Protein AF-A0A960D351-F1 (afdb_monomer)

Secondary structure (DSSP, 8-state):
-B-TTHHHHTEEEEE-SSSSS-EEEEESS---STT-GGGGSTT---HHHHHHHTHHHHHHHHTSPPPGGGEEEEE--GGG-S-SS--EEEEEPPHHHHHHHHHHGGG--SS-EE-SS-BTTB--EE-----SS--S-HHHHHHHHSTTTTT-GGG--EEE-

Sequence (161 aa):
VDLDAGQDNGYVVYKDITGARQYLLMPTARITGIESPALLAPGATNYFAAAWRARSFTEARAGGVLPRDWISLAVNSAVSRSQNQLHIHIDCLRADVHEALSRYAAAVGDTWAPFPVPLAGHTYAAIAVAGEELGVNPFVLLADGMPGARADMGINTLVVV

Foldseek 3Di:
DDCVCCVVLQWDWADDPDDQLKIKIFGVDQAQFLQGCLCVDVPRRQSVLVLLVVLVSSQVSVVHDDPSLQWKWKGDFLVGDDGRTYIIMIYTDDPVQSVLCVVQVVVAEQAWDWRPDDDPNHTGTHHDDDDDRCPDRVSNCQLPRDPCCVVCVRNDMDMDD

Solvent-accessible surface area (backbone atoms only — not comparable to full-atom values): 9300 Å² total; per-residue (Å²): 120,51,51,85,67,16,75,87,71,45,29,37,44,36,76,44,94,59,63,95,38,26,31,30,35,27,54,72,59,98,42,48,35,67,54,35,68,66,61,69,38,91,87,41,77,50,60,64,30,54,39,60,65,51,42,57,59,28,20,58,61,71,74,41,90,65,65,73,72,43,38,29,38,38,35,60,15,65,88,73,55,90,68,78,50,35,50,36,40,31,30,73,46,53,68,71,48,44,51,50,49,67,74,46,47,90,76,47,43,83,51,75,39,75,46,97,59,63,51,95,85,38,84,45,69,37,58,51,75,85,70,93,69,43,85,68,45,67,66,48,52,43,33,76,64,38,92,66,28,63,84,47,35,28,78,44,64,52,76,50,100

Mean predicted aligned error: 3.62 Å

pLDDT: mean 94.16, std 8.87, range [51.38, 98.69]

Radius of gyration: 15.22 Å; Cα contacts (8 Å, |Δi|>4): 278; chains: 1; bounding box: 34×36×37 Å

Structure (mmCIF, N/CA/C/O backbone):
data_AF-A0A960D351-F1
#
_entry.id   AF-A0A960D351-F1
#
loop_
_atom_site.group_PDB
_atom_site.id
_atom_site.type_symbol
_atom_site.label_atom_id
_atom_site.label_alt_id
_atom_site.label_comp_id
_atom_site.label_asym_id
_atom_site.label_entity_id
_atom_site.label_seq_id
_atom_site.pdbx_PDB_ins_code
_atom_site.Cartn_x
_atom_site.Cartn_y
_atom_site.Cartn_z
_atom_site.occupancy
_atom_site.B_iso_or_equiv
_atom_site.auth_seq_id
_atom_site.auth_comp_id
_atom_site.auth_asym_id
_atom_site.auth_atom_id
_atom_site.pdbx_PDB_model_num
ATOM 1 N N . VAL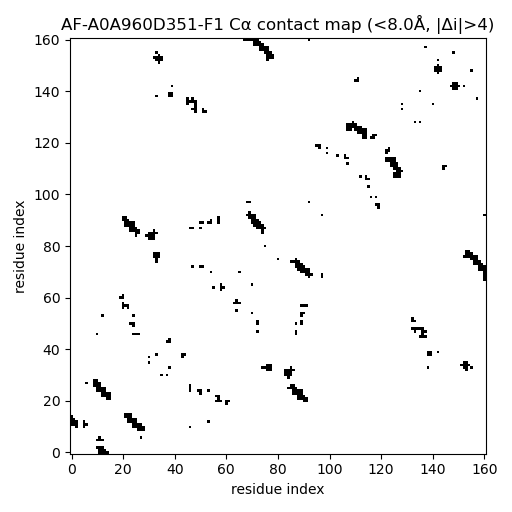 A 1 1 ? -6.228 -4.332 20.606 1.00 59.38 1 VAL A N 1
ATOM 2 C CA . VAL A 1 1 ? -5.674 -5.237 19.578 1.00 59.38 1 VAL A CA 1
ATOM 3 C C . VAL A 1 1 ? -6.805 -6.149 19.195 1.00 59.38 1 VAL A C 1
ATOM 5 O O . VAL A 1 1 ? -7.403 -6.697 20.112 1.00 59.38 1 VAL A O 1
ATOM 8 N N . ASP A 1 2 ? -7.139 -6.216 17.912 1.00 64.06 2 ASP A N 1
ATOM 9 C CA . ASP A 1 2 ? -8.127 -7.175 17.424 1.00 64.06 2 ASP A CA 1
ATOM 10 C C . ASP A 1 2 ? -7.391 -8.367 16.797 1.00 64.06 2 ASP A C 1
ATOM 12 O O . ASP A 1 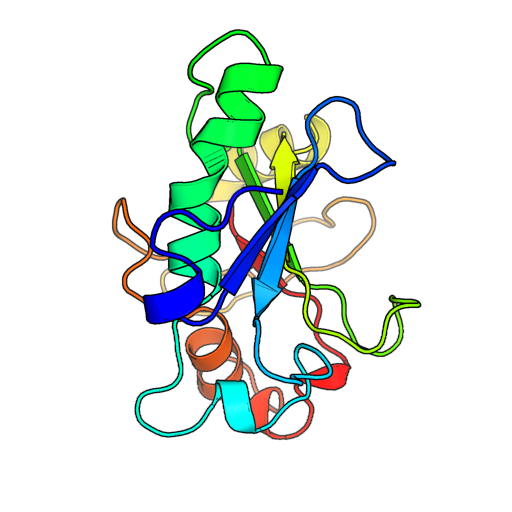2 ? -6.485 -8.183 15.974 1.00 64.06 2 ASP A O 1
ATOM 16 N N . LEU A 1 3 ? -7.734 -9.563 17.272 1.00 60.22 3 LEU A N 1
ATOM 17 C CA . LEU A 1 3 ? -7.199 -10.847 16.827 1.00 60.22 3 LEU A CA 1
ATOM 18 C C . LEU A 1 3 ? -8.296 -11.744 16.239 1.00 60.22 3 LEU A C 1
ATOM 20 O O . LEU A 1 3 ? -7.987 -12.880 15.875 1.00 60.22 3 LEU A O 1
ATOM 24 N N . ASP A 1 4 ? -9.543 -11.275 16.143 1.00 51.38 4 ASP A N 1
ATOM 25 C CA . ASP A 1 4 ? -10.657 -12.076 15.649 1.00 51.38 4 ASP A CA 1
ATOM 26 C C . ASP A 1 4 ? -10.361 -12.510 14.208 1.00 51.38 4 ASP A C 1
ATOM 28 O O . ASP A 1 4 ? -10.081 -11.705 13.317 1.00 51.38 4 ASP A O 1
ATOM 32 N N . ALA A 1 5 ? -10.303 -13.831 14.017 1.00 54.88 5 ALA A N 1
ATOM 33 C CA . ALA A 1 5 ? -9.787 -14.523 12.834 1.00 54.88 5 ALA A CA 1
ATOM 34 C C . ALA A 1 5 ? -8.304 -14.244 12.473 1.00 54.88 5 ALA A C 1
ATOM 36 O O . ALA A 1 5 ? -7.757 -14.912 11.603 1.00 54.88 5 ALA A O 1
ATOM 37 N N . GLY A 1 6 ? -7.613 -13.303 13.118 1.00 55.38 6 GLY A N 1
ATOM 38 C CA . GLY A 1 6 ? -6.226 -12.926 12.828 1.00 55.38 6 GLY A CA 1
ATOM 39 C C . GLY A 1 6 ? -5.190 -13.987 13.211 1.00 55.38 6 GLY A C 1
ATOM 40 O O . GLY A 1 6 ? -4.177 -14.140 12.527 1.00 55.38 6 GLY A O 1
ATOM 41 N N . GLN A 1 7 ? -5.455 -14.779 14.253 1.00 59.38 7 GLN A N 1
ATOM 42 C CA . GLN A 1 7 ? -4.557 -15.867 14.656 1.00 59.38 7 GLN A CA 1
ATOM 43 C C . GLN A 1 7 ? -4.556 -17.018 13.633 1.00 59.38 7 GLN A C 1
ATOM 45 O O . GLN A 1 7 ? -3.483 -17.510 13.286 1.00 59.38 7 GLN A O 1
ATOM 50 N N . ASP A 1 8 ? -5.724 -17.353 13.077 1.00 63.22 8 ASP A N 1
ATOM 51 C CA . ASP A 1 8 ? -5.874 -18.360 12.015 1.00 63.22 8 ASP A CA 1
ATOM 52 C C . ASP A 1 8 ? -5.470 -17.819 10.629 1.00 63.22 8 ASP A C 1
ATOM 54 O O . ASP A 1 8 ? -4.975 -18.568 9.789 1.00 63.22 8 ASP A O 1
ATOM 58 N N . ASN A 1 9 ? -5.621 -16.508 10.393 1.00 69.38 9 ASN A N 1
ATOM 59 C CA . ASN A 1 9 ? -5.268 -15.849 9.126 1.00 69.38 9 ASN A CA 1
ATOM 60 C C . ASN A 1 9 ? -3.849 -15.240 9.097 1.00 69.38 9 ASN A C 1
ATOM 62 O O . ASN A 1 9 ? -3.431 -14.678 8.081 1.00 69.38 9 ASN A O 1
ATOM 66 N N . GLY A 1 10 ? -3.095 -15.330 10.196 1.00 89.62 10 GLY A N 1
ATOM 67 C CA . GLY A 1 10 ? -1.688 -14.933 10.271 1.00 89.62 10 GLY A CA 1
ATOM 68 C C . GLY A 1 10 ? -1.408 -13.423 10.350 1.00 89.62 10 GLY A C 1
ATOM 69 O O . GLY A 1 10 ? -0.335 -12.995 9.912 1.00 89.62 10 GLY A O 1
ATOM 70 N N . TYR A 1 11 ? -2.329 -12.605 10.875 1.00 94.69 11 TYR A N 1
ATOM 71 C CA . TYR A 1 11 ? -2.147 -11.153 11.048 1.00 94.69 11 TYR A CA 1
ATOM 72 C C . TYR A 1 11 ? -2.881 -10.579 12.272 1.00 94.69 11 TYR A C 1
ATOM 74 O O . TYR A 1 11 ? -3.746 -11.217 12.858 1.00 94.69 11 TYR A O 1
ATOM 82 N N . VAL A 1 12 ? -2.547 -9.346 12.651 1.00 95.56 12 VAL A N 1
ATOM 83 C CA . VAL A 1 12 ? -3.207 -8.569 13.710 1.00 95.56 12 VAL A CA 1
ATOM 84 C C . VAL A 1 12 ? -3.569 -7.178 13.205 1.00 95.56 12 VAL A C 1
ATOM 86 O O . VAL A 1 12 ? -2.846 -6.619 12.374 1.00 95.56 12 VAL A O 1
ATOM 89 N N . VAL A 1 13 ? -4.650 -6.599 13.739 1.00 96.69 13 VAL A N 1
ATOM 90 C CA . VAL A 1 13 ? -4.997 -5.185 13.529 1.00 96.69 13 VAL A CA 1
ATOM 91 C C . VAL A 1 13 ? -4.751 -4.400 14.817 1.00 96.69 13 VAL A C 1
ATOM 93 O O . VAL A 1 13 ? -5.246 -4.729 15.902 1.00 96.69 13 VAL A O 1
ATOM 96 N N . TYR A 1 14 ? -3.949 -3.346 14.704 1.00 96.06 14 TYR A N 1
ATOM 97 C CA . TYR A 1 14 ? -3.443 -2.566 15.827 1.00 96.06 14 TYR A CA 1
ATOM 98 C C . TYR A 1 14 ? -3.762 -1.082 15.641 1.00 96.06 14 TYR A C 1
ATOM 100 O O . TYR A 1 14 ? -3.434 -0.506 14.610 1.00 96.06 14 TYR A O 1
ATOM 108 N N . LYS A 1 15 ? -4.390 -0.435 16.632 1.00 97.50 15 LYS A N 1
ATOM 109 C CA . LYS A 1 15 ? -4.584 1.023 16.604 1.00 97.50 15 LYS A CA 1
ATOM 110 C C . LYS A 1 15 ? -3.230 1.693 16.790 1.00 97.50 15 LYS A C 1
ATOM 112 O O . LYS A 1 15 ? -2.608 1.522 17.835 1.00 97.50 15 LYS A O 1
ATOM 117 N N . ASP A 1 16 ? -2.813 2.483 15.810 1.00 94.75 16 ASP A N 1
ATOM 118 C CA . ASP A 1 16 ? -1.563 3.228 15.904 1.00 94.75 16 ASP A CA 1
ATOM 119 C C . ASP A 1 16 ? -1.646 4.282 17.025 1.00 94.75 16 ASP A C 1
ATOM 121 O O . ASP A 1 16 ? -2.711 4.839 17.300 1.00 94.75 16 ASP A O 1
ATOM 125 N N . ILE A 1 17 ? -0.534 4.554 17.698 1.00 92.38 17 ILE A N 1
ATOM 126 C CA . ILE A 1 17 ? -0.458 5.634 18.690 1.00 92.38 17 ILE A CA 1
ATOM 127 C C . ILE A 1 17 ? -0.480 7.014 18.019 1.00 92.38 17 ILE A C 1
ATOM 129 O O . ILE A 1 17 ? -0.891 7.998 18.631 1.00 92.38 17 ILE A O 1
ATOM 133 N N . THR A 1 18 ? -0.056 7.086 16.758 1.00 90.81 18 THR A N 1
ATOM 134 C CA . THR A 1 18 ? -0.072 8.276 15.914 1.00 90.81 18 THR A CA 1
ATOM 135 C C . THR A 1 18 ? -1.283 8.240 14.981 1.00 90.81 18 THR A C 1
ATOM 137 O O . THR A 1 18 ? -1.721 7.180 14.552 1.00 90.81 18 THR A O 1
ATOM 140 N N . GLY A 1 19 ? -1.858 9.409 14.684 1.00 92.00 19 GLY A N 1
ATOM 141 C CA . GLY A 1 19 ? -3.019 9.535 13.799 1.00 92.00 19 GLY A CA 1
ATOM 142 C C . GLY A 1 19 ? -4.353 9.252 14.500 1.00 92.00 19 GLY A C 1
ATOM 143 O O . GLY A 1 19 ? -4.542 8.247 15.192 1.00 92.00 19 GLY A O 1
ATOM 144 N N . ALA A 1 20 ? -5.327 10.143 14.309 1.00 93.19 20 ALA A N 1
ATOM 145 C CA . ALA A 1 20 ? -6.636 10.034 14.960 1.00 93.19 20 ALA A CA 1
ATOM 146 C C . ALA A 1 20 ? -7.413 8.775 14.528 1.00 93.19 20 ALA A C 1
ATOM 148 O O . ALA A 1 20 ? -8.203 8.238 15.309 1.00 93.19 20 ALA A O 1
ATOM 149 N N . ARG A 1 21 ? -7.176 8.306 13.297 1.00 95.81 21 ARG A N 1
ATOM 150 C CA . ARG A 1 21 ? -7.930 7.230 12.635 1.00 95.81 21 ARG A CA 1
ATOM 151 C C . ARG A 1 21 ? -7.036 6.114 12.072 1.00 95.81 21 ARG A C 1
ATOM 153 O O . ARG A 1 21 ? -7.557 5.141 11.539 1.00 95.81 21 ARG A O 1
ATOM 160 N N . GLN A 1 22 ? -5.721 6.213 12.276 1.00 97.94 22 GLN A N 1
ATOM 161 C CA . GLN A 1 22 ? -4.741 5.265 11.754 1.00 97.94 22 GLN A CA 1
ATOM 162 C C . GLN A 1 22 ? -4.752 3.929 12.500 1.00 97.94 22 GLN A C 1
ATOM 164 O O . GLN A 1 22 ? -4.669 3.888 13.736 1.00 97.94 22 GLN A O 1
ATOM 169 N N . TYR A 1 23 ? -4.770 2.847 11.732 1.00 98.44 23 TYR A N 1
ATOM 170 C CA . TYR A 1 23 ? -4.524 1.482 12.179 1.00 98.44 23 TYR A CA 1
ATOM 171 C C . TYR A 1 23 ? -3.355 0.878 11.400 1.00 98.44 23 TYR A C 1
ATOM 173 O O . TYR A 1 23 ? -2.974 1.360 10.337 1.00 98.44 23 TYR A O 1
ATOM 181 N N . LEU A 1 24 ? -2.780 -0.183 11.948 1.00 98.25 24 LEU A N 1
ATOM 182 C CA . LEU A 1 24 ? -1.738 -0.984 11.329 1.00 98.25 24 LEU A CA 1
ATOM 183 C C . LEU A 1 24 ? -2.247 -2.412 11.175 1.00 98.25 24 LEU A C 1
ATOM 185 O O . LEU A 1 24 ? -2.766 -2.983 12.137 1.00 98.25 24 LEU A O 1
ATOM 189 N N . LEU A 1 25 ? -2.035 -3.007 10.006 1.00 97.94 25 LEU A N 1
ATOM 190 C CA . LEU A 1 25 ? -2.092 -4.454 9.845 1.00 97.94 25 LEU A CA 1
ATOM 191 C C . LEU A 1 25 ? -0.680 -5.025 9.841 1.00 97.94 25 LEU A C 1
ATOM 193 O O . LEU A 1 25 ? 0.160 -4.584 9.061 1.00 97.94 25 LEU A O 1
ATOM 197 N N . MET A 1 26 ? -0.427 -6.023 10.684 1.00 97.62 26 MET A N 1
ATOM 198 C CA . MET A 1 26 ? 0.886 -6.661 10.818 1.00 97.62 26 MET A CA 1
ATOM 199 C C . MET A 1 26 ? 0.755 -8.182 10.773 1.00 97.62 26 MET A C 1
ATOM 201 O O . MET A 1 26 ? -0.148 -8.712 11.416 1.00 97.62 26 MET A O 1
ATOM 205 N N . PRO A 1 27 ? 1.647 -8.916 10.088 1.00 96.50 27 PRO A N 1
ATOM 206 C CA . PRO A 1 27 ? 1.711 -10.367 10.212 1.00 96.50 27 PRO A CA 1
ATOM 207 C C . PRO A 1 27 ? 1.986 -10.795 11.657 1.00 96.50 27 PRO A C 1
ATOM 209 O O . PRO A 1 27 ? 2.758 -10.139 12.358 1.00 96.50 27 PRO A O 1
ATOM 212 N N . THR A 1 28 ? 1.418 -11.923 12.088 1.00 94.31 28 THR A N 1
ATOM 213 C CA . THR A 1 28 ? 1.816 -12.579 13.351 1.00 94.31 28 THR A CA 1
ATOM 214 C C . THR A 1 28 ? 3.154 -13.308 13.209 1.00 94.31 28 THR A C 1
ATOM 216 O O . THR A 1 28 ? 3.888 -13.468 14.183 1.00 94.31 28 THR A O 1
ATOM 219 N N . ALA A 1 29 ? 3.495 -13.726 11.987 1.00 93.06 29 ALA A N 1
ATOM 220 C CA . ALA A 1 29 ? 4.814 -14.236 11.646 1.00 93.06 29 ALA A CA 1
ATOM 221 C C . ALA A 1 29 ? 5.861 -13.110 11.619 1.00 93.06 29 ALA A C 1
ATOM 223 O O . ALA A 1 29 ? 5.563 -11.945 11.343 1.00 93.06 29 ALA A O 1
ATOM 224 N N . ARG A 1 30 ? 7.126 -13.471 11.844 1.00 95.31 30 ARG A N 1
ATOM 225 C CA . ARG A 1 30 ? 8.244 -12.530 11.741 1.00 95.31 30 ARG A CA 1
ATOM 226 C C . ARG A 1 30 ? 8.579 -12.266 10.273 1.00 95.31 30 ARG A C 1
ATOM 228 O O . ARG A 1 30 ? 9.349 -13.003 9.664 1.00 95.31 30 ARG A O 1
ATOM 235 N N . ILE A 1 31 ? 8.012 -11.198 9.727 1.00 97.56 31 ILE A N 1
ATOM 236 C CA . ILE A 1 31 ? 8.271 -10.696 8.375 1.00 97.56 31 ILE A CA 1
ATOM 237 C C . ILE A 1 31 ? 8.816 -9.287 8.548 1.00 97.56 31 ILE A C 1
ATOM 239 O O . ILE A 1 31 ? 8.151 -8.457 9.153 1.00 97.56 31 ILE A O 1
ATOM 243 N N . THR A 1 32 ? 10.028 -9.009 8.072 1.00 97.56 32 THR A N 1
ATOM 244 C CA . THR A 1 32 ? 10.731 -7.753 8.390 1.00 97.56 32 THR A CA 1
ATOM 245 C C . THR A 1 32 ? 10.116 -6.523 7.725 1.00 97.56 32 THR A C 1
ATOM 247 O O . THR A 1 32 ? 10.130 -5.443 8.315 1.00 97.56 32 THR A O 1
ATOM 250 N N . GLY A 1 33 ? 9.546 -6.692 6.533 1.00 98.06 33 GLY A N 1
ATOM 251 C CA . GLY A 1 33 ? 8.984 -5.620 5.722 1.00 98.06 33 GLY A CA 1
ATOM 252 C C . GLY A 1 33 ? 8.792 -6.047 4.271 1.00 98.06 33 GLY 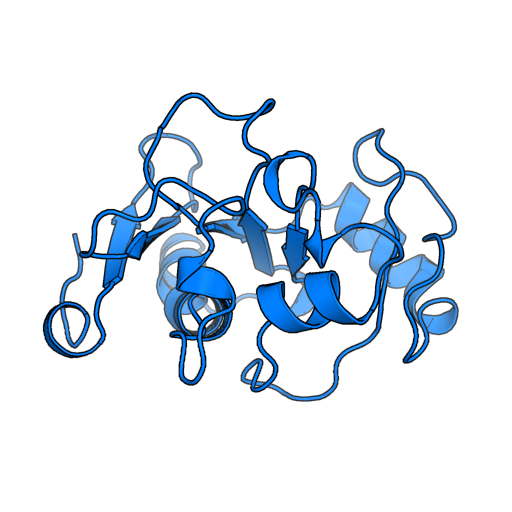A C 1
ATOM 253 O O . GLY A 1 33 ? 8.827 -7.242 3.967 1.00 98.06 33 GLY A O 1
ATOM 254 N N . ILE A 1 34 ? 8.594 -5.065 3.386 1.00 98.44 34 ILE A N 1
ATOM 255 C CA . ILE A 1 34 ? 8.373 -5.274 1.945 1.00 98.44 34 ILE A CA 1
ATOM 256 C C . ILE A 1 34 ? 9.518 -6.043 1.259 1.00 98.44 34 ILE A C 1
ATOM 258 O O . ILE A 1 34 ? 9.284 -6.764 0.297 1.00 98.44 34 ILE A O 1
ATOM 262 N N . GLU A 1 35 ? 10.741 -5.960 1.786 1.00 98.25 35 GLU A N 1
ATOM 263 C CA . GLU A 1 35 ? 11.914 -6.687 1.291 1.00 98.25 35 GLU A CA 1
ATOM 264 C C . GLU A 1 35 ? 11.885 -8.198 1.560 1.00 98.25 35 GLU A C 1
ATOM 266 O O . GLU A 1 35 ? 12.728 -8.935 1.051 1.00 98.25 35 GLU A O 1
ATOM 271 N N . SER A 1 36 ? 10.963 -8.676 2.399 1.00 98.06 36 SER A N 1
ATOM 272 C CA . SER A 1 36 ? 10.969 -10.072 2.817 1.00 98.06 36 SER A CA 1
ATOM 273 C C . SER A 1 36 ? 10.573 -11.003 1.661 1.00 98.06 36 SER A C 1
ATOM 275 O O . SER A 1 36 ? 9.468 -10.871 1.127 1.00 98.06 36 SER A O 1
ATOM 277 N N . PRO A 1 37 ? 11.390 -12.023 1.324 1.00 97.19 37 PRO A N 1
ATOM 278 C CA . PRO A 1 37 ? 11.066 -12.963 0.248 1.00 97.19 37 PRO A CA 1
ATOM 279 C C . PRO A 1 37 ? 9.797 -13.780 0.531 1.00 97.19 37 PRO A C 1
ATOM 281 O O . PRO A 1 37 ? 9.170 -14.282 -0.399 1.00 97.19 37 PRO A O 1
ATOM 284 N N . ALA A 1 38 ? 9.374 -13.872 1.799 1.00 96.81 38 ALA A N 1
ATOM 285 C CA . ALA A 1 38 ? 8.128 -14.522 2.194 1.00 96.81 38 ALA A CA 1
ATOM 286 C C . ALA A 1 38 ? 6.886 -13.890 1.537 1.00 96.81 38 ALA A C 1
ATOM 288 O O . ALA A 1 38 ? 5.897 -14.584 1.327 1.00 96.81 38 ALA A O 1
ATOM 289 N N . LEU A 1 39 ? 6.941 -12.602 1.172 1.00 97.56 39 LEU A N 1
ATOM 290 C CA . LEU A 1 39 ? 5.836 -11.897 0.511 1.00 97.56 39 LEU A CA 1
ATOM 291 C C . LEU A 1 39 ? 5.636 -12.299 -0.953 1.00 97.56 39 LEU A C 1
ATOM 293 O O . LEU A 1 39 ? 4.568 -12.053 -1.508 1.00 97.56 39 LEU A O 1
ATOM 297 N N . LEU A 1 40 ? 6.648 -12.919 -1.566 1.00 97.44 40 LEU A N 1
ATOM 298 C CA . LEU A 1 40 ? 6.633 -13.362 -2.962 1.00 97.44 40 LEU A CA 1
ATOM 299 C C . LEU A 1 40 ? 6.663 -14.892 -3.096 1.00 97.44 40 LEU A C 1
ATOM 301 O O . LEU A 1 40 ? 6.769 -15.409 -4.209 1.00 97.44 40 LEU A O 1
ATOM 305 N N . ALA A 1 41 ? 6.599 -15.621 -1.979 1.00 95.88 41 ALA A N 1
ATOM 306 C CA . ALA A 1 41 ? 6.551 -17.074 -1.991 1.00 95.88 41 ALA A CA 1
ATOM 307 C C . ALA A 1 41 ? 5.236 -17.578 -2.626 1.00 95.88 41 ALA A C 1
ATOM 309 O O . ALA A 1 41 ? 4.198 -16.917 -2.511 1.00 95.88 41 ALA A O 1
ATOM 310 N N . PRO A 1 42 ? 5.231 -18.760 -3.268 1.00 93.38 42 PRO A N 1
ATOM 311 C CA . PRO A 1 42 ? 3.994 -19.378 -3.733 1.00 93.38 42 PRO A CA 1
ATOM 312 C C . PRO A 1 42 ? 2.981 -19.515 -2.588 1.00 93.38 42 PRO A C 1
ATOM 314 O O . PRO A 1 42 ? 3.304 -20.058 -1.534 1.00 93.38 42 PRO A O 1
ATOM 317 N N . GLY A 1 43 ? 1.762 -19.008 -2.788 1.00 89.75 43 GLY A N 1
ATOM 318 C CA . GLY A 1 43 ? 0.712 -19.025 -1.763 1.00 89.75 43 GLY A CA 1
ATOM 319 C C . GLY A 1 43 ? 0.882 -17.995 -0.639 1.00 89.75 43 GLY A C 1
ATOM 320 O O . GLY A 1 43 ? 0.198 -18.111 0.375 1.00 89.75 43 GLY A O 1
ATOM 321 N N . ALA A 1 44 ? 1.764 -17.000 -0.793 1.00 92.56 44 ALA A N 1
ATOM 322 C CA . ALA A 1 44 ? 1.936 -15.933 0.190 1.00 92.56 44 ALA A CA 1
ATOM 323 C C . ALA A 1 44 ? 0.618 -15.199 0.495 1.00 92.56 44 ALA A C 1
ATOM 325 O O . ALA A 1 44 ? -0.159 -14.860 -0.404 1.00 92.56 44 ALA A O 1
ATOM 326 N N . THR A 1 45 ? 0.398 -14.907 1.778 1.00 93.88 45 THR A N 1
ATOM 327 C CA . THR A 1 45 ? -0.780 -14.181 2.258 1.00 93.88 45 THR A CA 1
ATOM 328 C C . THR A 1 45 ? -0.872 -12.793 1.627 1.00 93.88 45 THR A C 1
ATOM 330 O O . THR A 1 45 ? 0.074 -12.004 1.665 1.00 93.88 45 THR A O 1
ATOM 333 N N . ASN A 1 46 ? -2.049 -12.448 1.101 1.00 95.62 46 ASN A N 1
ATOM 334 C CA . ASN A 1 46 ? -2.337 -11.099 0.622 1.00 95.62 46 ASN A CA 1
ATOM 335 C C . ASN A 1 46 ? -2.681 -10.171 1.802 1.00 95.62 46 ASN A C 1
ATOM 337 O O . ASN A 1 46 ? -3.850 -9.927 2.115 1.00 95.62 46 ASN A O 1
ATOM 341 N N . TYR A 1 47 ? -1.646 -9.660 2.473 1.00 97.06 47 TYR A N 1
ATOM 342 C CA . TYR A 1 47 ? -1.806 -8.754 3.614 1.00 97.06 47 TYR A CA 1
ATOM 343 C C . TYR A 1 47 ? -2.500 -7.437 3.245 1.00 97.06 47 TYR A C 1
ATOM 345 O O . TYR A 1 47 ? -3.214 -6.881 4.075 1.00 97.06 47 TYR A O 1
ATOM 353 N N . PHE A 1 48 ? -2.367 -6.965 2.002 1.00 97.81 48 PHE A N 1
ATOM 354 C CA . PHE A 1 48 ? -3.098 -5.788 1.531 1.00 97.81 48 PHE A CA 1
ATOM 355 C C . PHE A 1 48 ? -4.604 -6.045 1.431 1.00 97.81 48 PHE A C 1
ATOM 357 O O . PHE A 1 48 ? -5.376 -5.187 1.841 1.00 97.81 48 PHE A O 1
ATOM 364 N N . ALA A 1 49 ? -5.048 -7.219 0.971 1.00 96.00 49 ALA A N 1
ATOM 365 C CA . ALA A 1 49 ? -6.475 -7.560 0.976 1.00 96.00 49 ALA A CA 1
ATOM 366 C C . ALA A 1 49 ? -7.039 -7.648 2.403 1.00 96.00 49 ALA A C 1
ATOM 368 O O . ALA A 1 49 ? -8.154 -7.2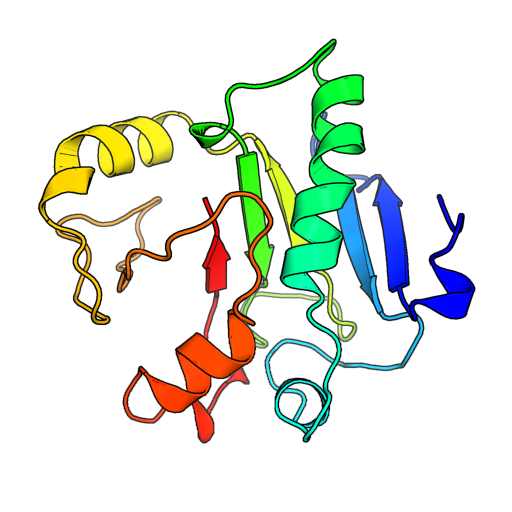03 2.673 1.00 96.00 49 ALA A O 1
ATOM 369 N N . ALA A 1 50 ? -6.260 -8.194 3.342 1.00 95.94 50 ALA A N 1
ATOM 370 C CA . ALA A 1 50 ? -6.629 -8.176 4.755 1.00 95.94 50 ALA A CA 1
ATOM 371 C C . ALA A 1 50 ? -6.716 -6.739 5.302 1.00 95.94 50 ALA A C 1
ATOM 373 O O . ALA A 1 50 ? -7.666 -6.410 6.011 1.00 95.94 50 ALA A O 1
ATOM 374 N N . ALA A 1 51 ? -5.779 -5.867 4.917 1.00 97.25 51 ALA A N 1
ATOM 375 C CA . ALA A 1 51 ? -5.745 -4.474 5.357 1.00 97.25 51 ALA A CA 1
ATOM 376 C C . ALA A 1 51 ? -6.910 -3.680 4.756 1.00 97.25 51 ALA A C 1
ATOM 378 O O . ALA A 1 51 ? -7.542 -2.881 5.441 1.00 97.25 51 ALA A O 1
ATOM 379 N N . TRP A 1 52 ? -7.265 -3.983 3.507 1.00 96.88 52 TRP A N 1
ATOM 380 C CA . TRP A 1 52 ? -8.421 -3.419 2.832 1.00 96.88 52 TRP A CA 1
ATOM 381 C C . TRP A 1 52 ? -9.713 -3.730 3.584 1.00 96.88 52 TRP A C 1
ATOM 383 O O . TRP A 1 52 ? -10.501 -2.824 3.835 1.00 96.88 52 TRP A O 1
ATOM 393 N N . ARG A 1 53 ? -9.926 -4.978 4.021 1.00 95.00 53 ARG A N 1
ATOM 394 C CA . ARG A 1 53 ? -11.087 -5.336 4.860 1.00 95.00 53 ARG A CA 1
ATOM 395 C C . ARG A 1 53 ? -11.052 -4.657 6.231 1.00 95.00 53 ARG A C 1
ATOM 397 O O . ARG A 1 53 ? -12.092 -4.244 6.733 1.00 95.00 53 ARG A O 1
ATOM 404 N N . ALA A 1 54 ? -9.863 -4.487 6.805 1.00 96.00 54 ALA A N 1
ATOM 405 C CA . ALA A 1 54 ? -9.664 -3.806 8.083 1.00 96.00 54 ALA A CA 1
ATOM 406 C C . ALA A 1 54 ? -9.862 -2.273 8.023 1.00 96.00 54 ALA A C 1
ATOM 408 O O . ALA A 1 54 ? -9.813 -1.614 9.062 1.00 96.00 54 ALA A O 1
ATOM 409 N N . ARG A 1 55 ? -10.160 -1.678 6.857 1.00 96.56 55 ARG A N 1
ATOM 410 C CA . ARG A 1 55 ? -10.526 -0.249 6.755 1.00 96.56 55 ARG A CA 1
ATOM 411 C C . ARG A 1 55 ? -11.725 0.137 7.626 1.00 96.56 55 ARG A C 1
ATOM 413 O O . ARG A 1 55 ? -11.816 1.281 8.061 1.00 96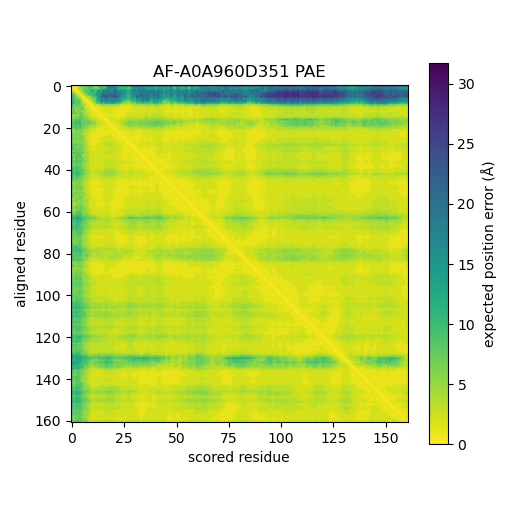.56 55 ARG A O 1
ATOM 420 N N . SER A 1 56 ? -12.597 -0.821 7.944 1.00 96.06 56 SER A N 1
ATOM 421 C CA . SER A 1 56 ? -13.754 -0.616 8.820 1.00 96.06 56 SER A CA 1
ATOM 422 C C . SER A 1 56 ? -13.376 -0.083 10.207 1.00 96.06 56 SER A C 1
ATOM 424 O O . SER A 1 56 ? -14.149 0.662 10.807 1.00 96.06 56 SER A O 1
ATOM 426 N N . PHE A 1 57 ? -12.172 -0.379 10.711 1.00 96.75 57 PHE A N 1
ATOM 427 C CA . PHE A 1 57 ? -11.674 0.201 11.962 1.00 96.75 57 PHE A CA 1
ATOM 428 C C . PHE A 1 57 ? -11.404 1.707 11.830 1.00 96.75 57 PHE A C 1
ATOM 430 O O . PHE A 1 57 ? -11.768 2.485 12.717 1.00 96.75 57 PHE A O 1
ATOM 437 N N . THR A 1 58 ? -10.805 2.130 10.714 1.00 97.50 58 THR A N 1
ATOM 438 C CA . THR A 1 58 ? -10.592 3.546 10.376 1.00 97.50 58 THR A CA 1
ATOM 439 C C . THR A 1 58 ? -11.929 4.266 10.194 1.00 97.50 58 THR A C 1
ATOM 441 O O . THR A 1 58 ? -12.122 5.334 10.775 1.00 97.50 58 THR A O 1
ATOM 444 N N . GLU A 1 59 ? -12.876 3.666 9.470 1.00 97.38 59 GLU A N 1
ATOM 445 C CA . GLU A 1 59 ? -14.239 4.181 9.262 1.00 97.38 59 GLU A CA 1
ATOM 446 C C . GLU A 1 59 ? -14.998 4.355 10.587 1.00 97.38 59 GLU A C 1
ATOM 448 O O . GLU A 1 59 ? -15.470 5.445 10.916 1.00 97.38 59 GLU A O 1
ATOM 453 N N . ALA A 1 60 ? -15.035 3.316 11.426 1.00 96.44 60 ALA A N 1
ATOM 454 C CA . ALA A 1 60 ? -15.670 3.381 12.741 1.00 96.44 60 ALA A CA 1
ATOM 455 C C . ALA A 1 60 ? -15.077 4.511 13.597 1.00 96.44 60 ALA A C 1
ATOM 457 O O . ALA A 1 60 ? -15.804 5.255 14.258 1.00 96.44 60 ALA A O 1
ATOM 458 N N . ARG A 1 61 ? -13.752 4.704 13.540 1.00 95.56 61 ARG A N 1
ATOM 459 C CA . ARG A 1 61 ? -13.071 5.793 14.250 1.00 95.56 61 ARG A CA 1
ATOM 460 C C . ARG A 1 61 ? -13.335 7.170 13.635 1.00 95.56 61 ARG A C 1
ATOM 462 O O . ARG A 1 61 ? -13.264 8.168 14.356 1.00 95.56 61 ARG A O 1
ATOM 469 N N . ALA A 1 62 ? -13.636 7.227 12.339 1.00 95.31 62 ALA A N 1
ATOM 470 C CA . ALA A 1 62 ? -14.061 8.426 11.624 1.00 95.31 62 ALA A CA 1
ATOM 471 C C . ALA A 1 62 ? -15.535 8.794 11.879 1.00 95.31 62 ALA A C 1
ATOM 473 O O . ALA A 1 62 ? -15.935 9.907 11.548 1.00 95.31 62 ALA A O 1
ATOM 474 N N . GLY A 1 63 ? -16.308 7.906 12.513 1.00 95.88 63 GLY A N 1
ATOM 475 C CA . GLY A 1 63 ? -17.716 8.120 12.846 1.00 95.88 63 GLY A CA 1
ATOM 476 C C . GLY A 1 63 ? -18.702 7.504 11.851 1.00 95.88 63 GLY A C 1
ATOM 477 O O . GLY A 1 63 ? -19.888 7.812 11.923 1.00 95.88 63 GLY A O 1
ATOM 478 N N . GLY A 1 64 ? -18.242 6.646 10.936 1.00 94.69 64 GLY A N 1
ATOM 479 C CA . GLY A 1 64 ? -19.092 5.978 9.953 1.00 94.69 64 GLY A CA 1
ATOM 480 C C . GLY A 1 64 ? -18.331 5.559 8.699 1.00 94.69 64 GLY A C 1
ATOM 481 O O . GLY A 1 64 ? -17.123 5.758 8.593 1.00 94.69 64 GLY A O 1
ATOM 482 N N . VAL A 1 65 ? -19.057 4.982 7.741 1.00 94.94 65 VAL A N 1
ATOM 483 C CA . VAL A 1 65 ? -18.498 4.555 6.449 1.00 94.94 65 VAL A CA 1
ATOM 484 C C . VAL A 1 65 ? -17.890 5.755 5.721 1.00 94.94 65 VAL A C 1
ATOM 486 O O . VAL A 1 65 ? -18.526 6.806 5.610 1.00 94.94 65 VAL A O 1
ATOM 489 N N . LEU A 1 66 ? -16.667 5.588 5.221 1.00 94.69 66 LEU A N 1
ATOM 490 C CA . LEU A 1 66 ? -15.993 6.579 4.390 1.00 94.69 66 LEU A CA 1
ATOM 491 C C . LEU A 1 66 ? -16.193 6.224 2.911 1.00 94.69 66 LEU A C 1
ATOM 493 O O . LEU A 1 66 ? -16.313 5.043 2.575 1.00 94.69 66 LEU A O 1
ATOM 497 N N . PRO A 1 67 ? -16.223 7.212 2.001 1.00 95.69 67 PRO A N 1
ATOM 498 C CA . PRO A 1 67 ? -16.133 6.910 0.582 1.00 95.69 67 PRO A CA 1
ATOM 499 C C . PRO A 1 67 ? -14.845 6.130 0.294 1.00 95.69 67 PRO A C 1
ATOM 501 O O . PRO A 1 67 ? -13.803 6.378 0.902 1.00 95.69 67 PRO A O 1
ATOM 504 N N . ARG A 1 68 ? -14.931 5.164 -0.624 1.00 92.94 68 ARG A N 1
ATOM 505 C CA . ARG A 1 68 ? -13.852 4.208 -0.909 1.00 92.94 68 ARG A CA 1
ATOM 506 C C . ARG A 1 68 ? -12.520 4.893 -1.216 1.00 92.94 68 ARG A C 1
ATOM 508 O O . ARG A 1 68 ? -11.491 4.483 -0.696 1.00 92.94 68 ARG A O 1
ATOM 515 N N . ASP A 1 69 ? -12.582 5.928 -2.040 1.00 95.12 69 ASP A N 1
ATOM 516 C CA . ASP A 1 69 ? -11.459 6.724 -2.530 1.00 95.12 69 ASP A CA 1
ATOM 517 C C . ASP A 1 69 ? -10.819 7.612 -1.450 1.00 95.12 69 ASP A C 1
ATOM 519 O O . ASP A 1 69 ? -9.782 8.224 -1.685 1.00 95.12 69 ASP A O 1
ATOM 523 N N . TRP A 1 70 ? -11.396 7.665 -0.247 1.00 97.19 70 TRP A N 1
ATOM 524 C CA . TRP A 1 70 ? -10.816 8.342 0.911 1.00 97.19 70 TRP A CA 1
ATOM 525 C C . TRP A 1 70 ? -10.048 7.410 1.849 1.00 97.19 70 TRP A C 1
ATOM 527 O O . TRP A 1 70 ? -9.539 7.876 2.868 1.00 97.19 70 TRP A O 1
ATOM 537 N N . ILE A 1 71 ? -9.931 6.120 1.534 1.00 96.94 71 ILE A N 1
ATOM 538 C CA . ILE A 1 71 ? -9.103 5.170 2.282 1.00 96.94 71 ILE A CA 1
ATOM 539 C C . ILE A 1 71 ? -7.760 4.998 1.578 1.00 96.94 71 ILE A C 1
ATOM 541 O O . ILE A 1 71 ? -7.675 4.973 0.358 1.00 96.94 71 ILE A O 1
ATOM 545 N N . SER A 1 72 ? -6.696 4.851 2.360 1.00 97.44 72 SER A N 1
ATOM 546 C CA . SER A 1 72 ? -5.372 4.520 1.853 1.00 97.44 72 SER A CA 1
ATOM 547 C C . SER A 1 72 ? -4.748 3.392 2.659 1.00 97.44 72 SER A C 1
ATOM 549 O O . SER A 1 72 ? -4.879 3.329 3.886 1.00 97.44 72 SER A O 1
ATOM 551 N N . LEU A 1 73 ? -4.055 2.505 1.949 1.00 98.56 73 LEU A N 1
ATOM 552 C CA . LEU A 1 73 ? -3.174 1.495 2.510 1.00 98.56 73 LEU A CA 1
ATOM 553 C C . LEU A 1 73 ? -1.747 1.809 2.082 1.00 98.56 73 LEU A C 1
ATOM 555 O O . LEU A 1 73 ? -1.510 1.977 0.891 1.00 98.56 73 LEU A O 1
ATOM 559 N N . ALA A 1 74 ? -0.791 1.842 3.003 1.00 98.38 74 ALA A N 1
ATOM 560 C CA . ALA A 1 74 ? 0.601 2.125 2.654 1.00 98.38 74 ALA A CA 1
ATOM 561 C C . ALA A 1 74 ? 1.576 1.199 3.376 1.00 98.38 74 ALA A C 1
ATOM 563 O O . ALA A 1 74 ? 1.413 0.905 4.558 1.00 98.38 74 ALA A O 1
ATOM 564 N N . VAL A 1 75 ? 2.628 0.779 2.680 1.00 98.44 75 VAL A N 1
ATOM 565 C CA . VAL A 1 75 ? 3.787 0.107 3.272 1.00 98.44 75 VAL A CA 1
ATOM 566 C C . VAL A 1 75 ? 5.045 0.883 2.913 1.00 98.44 75 VAL A C 1
ATOM 568 O O . VAL A 1 75 ? 5.308 1.169 1.745 1.00 98.44 75 VAL A O 1
ATOM 571 N N . ASN A 1 76 ? 5.821 1.224 3.936 1.00 98.12 76 ASN A N 1
ATOM 572 C CA . ASN A 1 76 ? 7.067 1.958 3.779 1.00 98.12 76 ASN A CA 1
ATOM 573 C C . ASN A 1 76 ? 8.216 1.032 3.363 1.00 98.12 76 ASN A C 1
ATOM 575 O O . ASN A 1 76 ? 8.323 -0.113 3.824 1.00 98.12 76 ASN A O 1
ATOM 579 N N . SER A 1 77 ? 9.116 1.575 2.546 1.00 97.69 77 SER A N 1
ATOM 580 C CA . SER A 1 77 ? 10.395 0.946 2.210 1.00 97.69 77 SER A CA 1
ATOM 581 C C . SER A 1 77 ? 11.238 0.640 3.457 1.00 97.69 77 SER A C 1
ATOM 583 O O . SER A 1 77 ? 11.024 1.196 4.538 1.00 97.69 77 SER A O 1
ATOM 585 N N . ALA A 1 78 ? 12.238 -0.228 3.311 1.00 97.31 78 ALA A N 1
ATOM 586 C CA . ALA A 1 78 ? 13.191 -0.541 4.376 1.00 97.31 78 ALA A CA 1
ATOM 587 C C . ALA A 1 78 ? 14.000 0.682 4.823 1.00 97.31 78 ALA A C 1
ATOM 589 O O . ALA A 1 78 ? 14.339 0.796 5.998 1.00 97.31 78 ALA A O 1
ATOM 590 N N . VAL A 1 79 ? 14.265 1.618 3.910 1.00 95.31 79 VAL A N 1
ATOM 591 C CA . VAL A 1 79 ? 15.065 2.822 4.181 1.00 95.31 79 VAL A CA 1
ATOM 592 C C . VAL A 1 79 ? 14.247 3.992 4.736 1.00 95.31 79 VAL A C 1
ATOM 594 O O . VAL A 1 79 ? 14.827 4.977 5.183 1.00 95.31 79 VAL A O 1
ATOM 597 N N . SER A 1 80 ? 12.913 3.899 4.728 1.00 94.12 80 SER A N 1
ATOM 598 C CA . SER A 1 80 ? 12.006 4.968 5.175 1.00 94.12 80 SER A CA 1
ATOM 599 C C . SER A 1 80 ? 11.190 4.614 6.423 1.00 94.12 80 SER A C 1
ATOM 601 O O . SER A 1 80 ? 10.238 5.319 6.753 1.00 94.12 80 SER A O 1
ATOM 603 N N . ARG A 1 81 ? 11.551 3.540 7.138 1.00 94.81 81 ARG A N 1
ATOM 604 C CA . ARG A 1 81 ? 10.864 3.094 8.362 1.00 94.81 81 ARG A CA 1
ATOM 605 C C . ARG A 1 81 ? 11.836 2.841 9.511 1.00 94.81 81 ARG A C 1
ATOM 607 O O . ARG A 1 81 ? 13.036 2.702 9.303 1.00 94.81 81 ARG A O 1
ATOM 614 N N . SER A 1 82 ? 11.302 2.748 10.731 1.00 92.88 82 SER A N 1
ATOM 615 C CA . SER A 1 82 ? 12.096 2.465 11.942 1.00 92.88 82 SER A CA 1
ATOM 616 C C . SER A 1 82 ? 11.814 1.095 12.573 1.00 92.88 82 SER A C 1
ATOM 618 O O . SER A 1 82 ? 12.626 0.601 13.353 1.00 92.88 82 SER A O 1
ATOM 620 N N . GLN A 1 83 ? 10.699 0.445 12.227 1.00 95.06 83 GLN A N 1
ATOM 621 C CA . GLN A 1 83 ? 10.331 -0.882 12.723 1.00 95.06 83 GLN A CA 1
ATOM 622 C C . GLN A 1 83 ? 10.708 -1.970 11.707 1.00 95.06 83 GLN A C 1
ATOM 624 O O . GLN A 1 83 ? 10.374 -1.886 10.525 1.00 95.06 83 GLN A O 1
ATOM 629 N N . ASN A 1 84 ? 11.346 -3.038 12.195 1.00 95.94 84 ASN A N 1
ATOM 630 C CA . ASN A 1 84 ? 11.713 -4.231 11.417 1.00 95.94 84 ASN A CA 1
ATOM 631 C C . ASN A 1 84 ? 10.679 -5.358 11.561 1.00 95.94 84 ASN A C 1
ATOM 633 O O . ASN A 1 84 ? 11.020 -6.514 11.816 1.00 95.94 84 ASN A O 1
ATOM 637 N N . GLN A 1 85 ? 9.413 -4.984 11.424 1.00 97.56 85 GLN A N 1
ATOM 638 C CA . GLN A 1 85 ? 8.267 -5.875 11.303 1.00 97.56 85 GLN A CA 1
ATOM 639 C C . GLN A 1 85 ? 7.343 -5.255 10.258 1.00 97.56 85 GLN A C 1
ATOM 641 O O . GLN A 1 85 ? 7.066 -4.058 10.335 1.00 97.56 85 GLN A O 1
ATOM 646 N N . LEU A 1 86 ? 6.862 -6.043 9.298 1.00 98.44 86 LEU A N 1
ATOM 647 C CA . LEU A 1 86 ? 5.937 -5.583 8.274 1.00 98.44 86 LEU A CA 1
ATOM 648 C C . LEU A 1 86 ? 4.690 -5.003 8.937 1.00 98.44 86 LEU A C 1
ATOM 650 O O . LEU A 1 86 ? 4.045 -5.667 9.747 1.00 98.44 86 LEU A O 1
ATOM 654 N N . HIS A 1 87 ? 4.346 -3.783 8.546 1.00 98.38 87 HIS A N 1
ATOM 655 C CA . HIS A 1 87 ? 3.116 -3.115 8.929 1.00 98.38 87 HIS A CA 1
ATOM 656 C C . HIS A 1 87 ? 2.570 -2.352 7.723 1.00 98.38 87 HIS A C 1
ATOM 658 O O . HIS A 1 87 ? 3.305 -1.626 7.053 1.00 98.38 87 HIS A O 1
ATOM 664 N N . ILE A 1 88 ? 1.285 -2.542 7.442 1.00 98.69 88 ILE A N 1
ATOM 665 C CA . ILE A 1 88 ? 0.537 -1.768 6.454 1.00 98.69 88 ILE A CA 1
ATOM 666 C C . ILE A 1 88 ? -0.257 -0.720 7.224 1.00 98.69 88 ILE A C 1
ATOM 668 O O . ILE A 1 88 ? -1.074 -1.069 8.076 1.00 98.69 88 ILE A O 1
ATOM 672 N N . HIS A 1 89 ? -0.006 0.549 6.930 1.00 98.50 89 HIS A N 1
ATOM 673 C CA . HIS A 1 89 ? -0.778 1.672 7.440 1.00 98.50 89 HIS A CA 1
ATOM 674 C C . HIS A 1 89 ? -2.155 1.676 6.790 1.00 98.50 89 HIS A C 1
ATOM 676 O O . HIS A 1 89 ? -2.248 1.545 5.576 1.00 98.50 89 HIS A O 1
ATOM 682 N N . ILE A 1 90 ? -3.197 1.840 7.597 1.00 98.56 90 ILE A N 1
ATOM 683 C CA . ILE A 1 90 ? -4.592 1.969 7.184 1.00 98.56 90 ILE A CA 1
ATOM 684 C C . ILE A 1 90 ? -5.079 3.304 7.735 1.00 98.56 90 ILE A C 1
ATOM 686 O O . ILE A 1 90 ? -5.243 3.449 8.950 1.00 98.56 90 ILE A O 1
ATOM 690 N N . ASP A 1 91 ? -5.262 4.295 6.871 1.00 97.81 91 ASP A N 1
ATOM 691 C CA . ASP A 1 91 ? -5.777 5.602 7.284 1.00 97.81 91 ASP A CA 1
ATOM 692 C C . ASP A 1 91 ? -6.487 6.327 6.135 1.00 97.81 91 ASP A C 1
ATOM 694 O O . ASP A 1 91 ? -6.503 5.874 4.987 1.00 97.81 91 ASP A O 1
ATOM 698 N N . CYS A 1 92 ? -7.083 7.471 6.455 1.00 97.19 92 CYS A N 1
ATOM 699 C CA . CYS A 1 92 ? -7.677 8.373 5.487 1.00 97.19 92 CYS A CA 1
ATOM 700 C C . CYS A 1 92 ? -6.609 8.898 4.517 1.00 97.19 92 CYS A C 1
ATOM 702 O O . CYS A 1 92 ? -5.537 9.346 4.932 1.00 97.19 92 CYS A O 1
ATOM 704 N N . LEU A 1 93 ? -6.940 8.915 3.231 1.00 97.31 93 LEU A N 1
ATOM 705 C CA . LEU A 1 93 ? -6.130 9.554 2.210 1.00 97.31 93 LEU A CA 1
ATOM 706 C C . LEU A 1 93 ? -6.044 11.070 2.461 1.00 97.31 93 LEU A C 1
ATOM 708 O O . LEU A 1 93 ? -7.009 11.715 2.880 1.00 97.31 93 LEU A O 1
ATOM 712 N N . ARG A 1 94 ? -4.880 11.665 2.184 1.00 96.75 94 ARG A N 1
ATOM 713 C CA . ARG A 1 94 ? -4.722 13.123 2.238 1.00 96.75 94 ARG A CA 1
ATOM 714 C C . ARG A 1 94 ? -5.555 13.794 1.146 1.00 96.75 94 ARG A C 1
ATOM 716 O O . ARG A 1 94 ? -5.532 13.359 -0.001 1.00 96.75 94 ARG A O 1
ATOM 723 N N . ALA A 1 95 ? -6.207 14.904 1.485 1.00 97.56 95 ALA A N 1
ATOM 724 C CA . ALA A 1 95 ? -7.093 15.620 0.567 1.00 97.56 95 ALA A CA 1
ATOM 725 C C . ALA A 1 95 ? -6.396 16.097 -0.723 1.00 97.56 95 ALA A C 1
ATOM 727 O O . ALA A 1 95 ? -6.977 16.015 -1.799 1.00 97.56 95 ALA A O 1
ATOM 728 N N . ASP A 1 96 ? -5.142 16.550 -0.637 1.00 97.81 96 ASP A N 1
ATOM 729 C CA . ASP A 1 96 ? -4.369 16.985 -1.807 1.00 97.81 96 ASP A CA 1
ATOM 730 C C . ASP A 1 96 ? -4.002 15.819 -2.738 1.00 97.81 96 ASP A C 1
ATOM 732 O O . ASP A 1 96 ? -4.020 15.955 -3.962 1.00 97.81 96 ASP A O 1
ATOM 736 N N . VAL A 1 97 ? -3.716 14.647 -2.165 1.00 98.25 97 VAL A N 1
ATOM 737 C CA . VAL A 1 97 ? -3.476 13.414 -2.924 1.00 98.25 97 VAL A CA 1
ATOM 738 C C . VAL A 1 97 ? -4.775 12.912 -3.562 1.00 98.25 97 VAL A C 1
ATOM 740 O O . VAL A 1 97 ? -4.758 12.539 -4.733 1.00 98.25 97 VAL A O 1
ATOM 743 N N . HIS A 1 98 ? -5.902 12.963 -2.842 1.00 98.44 98 HIS A N 1
ATOM 744 C CA . HIS A 1 98 ? -7.231 12.630 -3.375 1.00 98.44 98 HIS A CA 1
ATOM 745 C C . HIS A 1 98 ? -7.606 13.506 -4.577 1.00 98.44 98 HIS A C 1
ATOM 747 O O . HIS A 1 98 ? -8.025 12.983 -5.611 1.00 98.44 98 HIS A O 1
ATOM 753 N N . GLU A 1 99 ? -7.386 14.821 -4.487 1.00 98.31 99 GLU A N 1
ATOM 754 C CA . GLU A 1 99 ? -7.647 15.750 -5.592 1.00 98.31 99 GLU A CA 1
ATOM 755 C C . GLU A 1 99 ? -6.796 15.408 -6.824 1.00 98.31 99 GLU A C 1
ATOM 757 O O . GLU A 1 99 ? -7.309 15.363 -7.947 1.00 98.31 99 GLU A O 1
ATOM 762 N N . ALA A 1 100 ? -5.503 15.133 -6.627 1.00 98.25 100 ALA A N 1
ATOM 7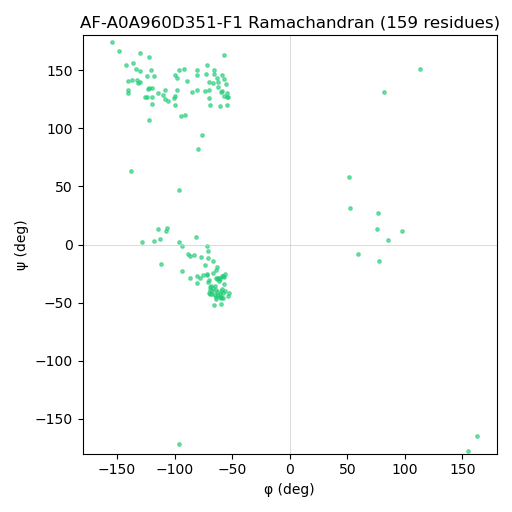63 C CA . ALA A 1 100 ? -4.603 14.764 -7.713 1.00 98.25 100 ALA A CA 1
ATOM 764 C C . ALA A 1 100 ? -5.016 13.439 -8.373 1.00 98.25 100 ALA A C 1
ATOM 766 O O . ALA A 1 100 ? -5.113 13.372 -9.600 1.00 98.25 100 ALA A O 1
ATOM 767 N N . LEU A 1 101 ? -5.314 12.406 -7.581 1.00 98.06 101 LEU A N 1
ATOM 768 C CA . LEU A 1 101 ? -5.794 11.115 -8.083 1.00 98.06 101 LEU A CA 1
ATOM 769 C C . LEU A 1 101 ? -7.101 11.270 -8.861 1.00 98.06 101 LEU A C 1
ATOM 771 O O . LEU A 1 101 ? -7.206 10.767 -9.975 1.00 98.06 101 LEU A O 1
ATOM 775 N N . SER A 1 102 ? -8.051 12.045 -8.336 1.00 97.81 102 SER A N 1
ATOM 776 C CA . SER A 1 102 ? -9.327 12.320 -9.002 1.00 97.81 102 SER A CA 1
ATOM 777 C C . SER A 1 102 ? -9.134 13.046 -10.337 1.00 97.81 102 SER A C 1
ATOM 779 O O . SER A 1 102 ? -9.756 12.694 -11.338 1.00 97.81 102 SER A O 1
ATOM 781 N N . ARG A 1 103 ? -8.242 14.046 -10.382 1.00 98.38 103 ARG A N 1
ATOM 782 C CA . ARG A 1 103 ? -7.962 14.831 -11.595 1.00 98.38 103 ARG A CA 1
ATOM 783 C C . ARG A 1 103 ? -7.289 14.006 -12.692 1.00 98.38 103 ARG A C 1
ATOM 785 O O . ARG A 1 103 ? -7.576 14.225 -13.866 1.00 98.38 103 ARG A O 1
ATOM 792 N N . TYR A 1 104 ? -6.392 13.094 -12.322 1.00 98.12 104 TYR A N 1
ATOM 793 C CA . TYR A 1 104 ? -5.573 12.327 -13.266 1.00 98.12 104 TYR A CA 1
ATOM 794 C C . TYR A 1 104 ? -5.988 10.855 -13.397 1.00 98.12 104 TYR A C 1
ATOM 796 O O . TYR A 1 104 ? -5.271 10.085 -14.032 1.00 98.12 104 TYR A O 1
ATOM 804 N N . ALA A 1 105 ? -7.149 10.458 -12.866 1.00 96.00 105 ALA A N 1
ATOM 805 C CA . ALA A 1 105 ? -7.627 9.073 -12.891 1.00 96.00 105 ALA A CA 1
ATOM 806 C C . ALA A 1 105 ? -7.638 8.465 -14.305 1.00 96.00 105 ALA A C 1
ATOM 808 O O . ALA A 1 105 ? -7.195 7.338 -14.499 1.00 96.00 105 ALA A O 1
ATOM 809 N N . ALA A 1 106 ? -8.061 9.236 -15.313 1.00 96.69 106 ALA A N 1
ATOM 810 C CA . ALA A 1 106 ? -8.111 8.787 -16.708 1.00 96.69 106 ALA A CA 1
ATOM 811 C C . ALA A 1 106 ? -6.727 8.523 -17.340 1.00 96.69 106 ALA A C 1
ATOM 813 O O . ALA A 1 106 ? -6.655 7.912 -18.403 1.00 96.69 106 ALA A O 1
ATOM 814 N N . ALA A 1 107 ? -5.639 8.988 -16.718 1.00 96.38 107 ALA A N 1
ATOM 815 C CA . ALA A 1 107 ? -4.272 8.731 -17.169 1.00 96.38 107 ALA A CA 1
ATOM 816 C C . ALA A 1 107 ? -3.681 7.432 -16.588 1.00 96.38 107 ALA A C 1
ATOM 818 O O . ALA A 1 107 ? -2.595 7.027 -17.000 1.00 96.38 107 ALA A O 1
ATOM 819 N N . VAL A 1 108 ? -4.362 6.785 -15.634 1.00 97.88 108 VAL A N 1
ATOM 820 C CA . VAL A 1 108 ? -3.906 5.537 -15.012 1.00 97.88 108 VAL A CA 1
ATOM 821 C C . VAL A 1 108 ? -4.527 4.350 -15.748 1.00 97.88 108 VAL A C 1
ATOM 823 O O . VAL A 1 108 ? -5.733 4.127 -15.683 1.00 97.88 108 VAL A O 1
ATOM 826 N N . GLY A 1 109 ? -3.689 3.603 -16.468 1.00 96.94 109 GLY A N 1
ATOM 827 C CA . GLY A 1 109 ? -4.083 2.409 -17.220 1.00 96.94 109 GLY A CA 1
ATOM 828 C C . GLY A 1 109 ? -3.845 1.104 -16.459 1.00 96.94 109 GLY A C 1
ATOM 829 O O . GLY A 1 109 ? -3.470 1.100 -15.292 1.00 96.94 109 GLY A O 1
ATOM 830 N N . ASP A 1 110 ? -4.018 -0.019 -17.146 1.00 96.06 110 ASP A N 1
ATOM 831 C CA . ASP A 1 110 ? -3.824 -1.385 -16.636 1.00 96.06 110 ASP A CA 1
ATOM 832 C C . ASP A 1 110 ? -2.357 -1.858 -16.639 1.00 96.06 110 ASP A C 1
ATOM 834 O O . ASP A 1 110 ? -2.060 -3.004 -16.305 1.00 96.06 110 ASP A O 1
ATOM 838 N N . THR A 1 111 ? -1.421 -0.968 -16.968 1.00 95.75 111 THR A N 1
ATOM 839 C CA . THR A 1 111 ? 0.024 -1.200 -16.885 1.00 95.75 111 THR A CA 1
ATOM 840 C C . THR A 1 111 ? 0.683 -0.134 -16.025 1.00 95.75 111 THR A C 1
ATOM 842 O O . THR A 1 111 ? 0.297 1.033 -16.098 1.00 95.75 111 THR A O 1
ATOM 845 N N . TRP A 1 112 ? 1.724 -0.505 -15.276 1.00 97.88 112 TRP A N 1
ATOM 846 C CA . TRP A 1 112 ? 2.536 0.452 -14.526 1.00 97.88 112 TRP A CA 1
ATOM 847 C C . TRP A 1 112 ? 3.078 1.561 -15.434 1.00 97.88 112 TRP A C 1
ATOM 849 O O . TRP A 1 112 ? 3.833 1.298 -16.369 1.00 97.88 112 TRP A O 1
ATOM 859 N N . ALA A 1 113 ? 2.728 2.807 -15.126 1.00 97.88 113 ALA A N 1
ATOM 860 C CA . ALA A 1 113 ? 3.229 3.991 -15.813 1.00 97.88 113 ALA A CA 1
ATOM 861 C C . ALA A 1 113 ? 3.458 5.136 -14.814 1.00 97.88 113 ALA A C 1
ATOM 863 O O . ALA A 1 113 ? 2.810 5.161 -13.766 1.00 97.88 113 ALA A O 1
ATOM 864 N N . PRO A 1 114 ? 4.362 6.094 -15.092 1.00 98.06 114 PRO A N 1
ATOM 865 C CA . PRO A 1 114 ? 4.529 7.269 -14.243 1.00 98.06 114 PRO A CA 1
ATOM 866 C C . PRO A 1 114 ? 3.202 8.006 -14.033 1.00 98.06 114 PRO A C 1
ATOM 868 O O . PRO A 1 114 ? 2.499 8.320 -14.994 1.00 98.06 114 PRO A O 1
ATOM 871 N N . PHE A 1 115 ? 2.871 8.306 -12.779 1.00 98.38 115 PHE A N 1
ATOM 872 C CA . PHE A 1 115 ? 1.735 9.157 -12.459 1.00 98.38 115 PHE A CA 1
ATOM 873 C C . PHE A 1 115 ? 2.050 10.607 -12.889 1.00 98.38 115 PHE A C 1
ATOM 875 O O . PHE A 1 115 ? 3.187 11.053 -12.697 1.00 98.38 115 PHE A O 1
ATOM 882 N N . PRO A 1 116 ? 1.096 11.367 -13.466 1.00 98.00 116 PRO A N 1
ATOM 883 C CA . PRO A 1 116 ? 1.415 12.620 -14.163 1.00 98.00 116 PRO A CA 1
ATOM 884 C C . PRO A 1 116 ? 2.003 13.742 -13.297 1.00 98.00 116 PRO A C 1
ATOM 886 O O . PRO A 1 116 ? 2.629 14.659 -13.827 1.00 98.00 116 PRO A O 1
ATOM 889 N N . VAL A 1 117 ? 1.784 13.703 -11.981 1.00 98.25 117 VAL A N 1
ATOM 890 C CA . VAL A 1 117 ? 2.251 14.725 -11.033 1.00 98.25 117 VAL A CA 1
ATOM 891 C C . VAL A 1 117 ? 2.834 14.087 -9.771 1.00 98.25 117 VAL A C 1
ATOM 893 O O . VAL A 1 117 ? 2.465 12.968 -9.429 1.00 98.25 117 VAL A O 1
ATOM 896 N N . PRO A 1 118 ? 3.714 14.769 -9.022 1.00 98.00 118 PRO A N 1
ATOM 897 C CA . PRO A 1 118 ? 4.133 14.278 -7.716 1.00 98.00 118 PRO A CA 1
ATOM 898 C C . PRO A 1 118 ? 2.952 14.185 -6.741 1.00 98.00 118 PRO A C 1
ATOM 900 O O . PRO A 1 118 ? 2.129 15.096 -6.661 1.00 98.00 118 PRO A O 1
ATOM 903 N N . LEU A 1 119 ? 2.914 13.119 -5.945 1.00 98.00 119 LEU A N 1
ATOM 904 C CA . LEU A 1 119 ? 1.980 12.951 -4.834 1.00 98.00 119 LEU A CA 1
ATOM 905 C C . LEU A 1 119 ? 2.748 13.155 -3.533 1.00 98.00 119 LEU A C 1
ATOM 907 O O . LEU A 1 119 ? 3.762 12.497 -3.298 1.00 98.00 119 LEU A O 1
ATOM 911 N N . ALA A 1 120 ? 2.298 14.095 -2.699 1.00 95.12 120 ALA A N 1
ATOM 912 C CA . ALA A 1 120 ? 2.981 14.446 -1.452 1.00 95.12 120 ALA A CA 1
ATOM 913 C C . ALA A 1 120 ? 4.484 14.778 -1.627 1.00 95.12 120 ALA A C 1
ATOM 915 O O . ALA A 1 120 ? 5.281 14.531 -0.727 1.00 95.12 120 ALA A O 1
ATOM 916 N N . GLY A 1 121 ? 4.873 15.338 -2.779 1.00 96.00 121 GLY A N 1
ATOM 917 C CA . GLY A 1 121 ? 6.264 15.692 -3.089 1.00 96.00 121 GLY A CA 1
ATOM 918 C C . GLY A 1 121 ? 7.119 14.556 -3.663 1.00 96.00 121 GLY A C 1
ATOM 919 O O . GLY A 1 121 ? 8.299 14.776 -3.927 1.00 96.00 121 GLY A O 1
ATOM 920 N N . HIS A 1 122 ? 6.547 13.374 -3.906 1.00 96.50 122 HIS A N 1
ATOM 921 C CA . HIS A 1 122 ? 7.257 12.220 -4.459 1.00 96.50 122 HIS A CA 1
ATOM 922 C C . HIS A 1 122 ? 6.674 11.790 -5.807 1.00 96.50 122 HIS A C 1
ATOM 924 O O . HIS A 1 122 ? 5.468 11.873 -6.036 1.00 96.50 122 HIS A O 1
ATOM 930 N N . THR A 1 123 ? 7.527 11.315 -6.711 1.00 97.25 123 THR A N 1
ATOM 931 C CA . THR A 1 123 ? 7.094 10.712 -7.976 1.00 97.25 123 THR A CA 1
ATOM 932 C C . THR A 1 123 ? 6.676 9.266 -7.757 1.00 97.25 123 THR A C 1
ATOM 934 O O . THR A 1 123 ? 7.419 8.497 -7.149 1.00 97.25 123 THR A O 1
ATOM 937 N N . TYR A 1 124 ? 5.521 8.895 -8.302 1.00 98.06 124 TYR A N 1
ATOM 938 C CA . TYR A 1 124 ? 4.981 7.539 -8.249 1.00 98.06 124 TYR A CA 1
ATOM 939 C C . TYR A 1 124 ? 4.789 6.990 -9.659 1.00 98.06 124 TYR A C 1
ATOM 941 O O . TYR A 1 124 ? 4.504 7.745 -10.586 1.00 98.06 124 TYR A O 1
ATOM 949 N N . ALA A 1 125 ? 4.906 5.673 -9.807 1.00 98.25 125 ALA A N 1
ATOM 950 C CA . ALA A 1 125 ? 4.232 4.953 -10.878 1.00 98.25 125 ALA A CA 1
ATOM 951 C C . ALA A 1 125 ? 2.868 4.473 -10.364 1.00 98.25 125 ALA A C 1
ATOM 953 O O . ALA A 1 125 ? 2.708 4.228 -9.168 1.00 98.25 125 ALA A O 1
ATOM 954 N N . ALA A 1 126 ? 1.895 4.345 -11.258 1.00 98.31 126 ALA A N 1
ATOM 955 C CA . ALA A 1 126 ? 0.546 3.906 -10.945 1.00 98.31 126 ALA A CA 1
ATOM 956 C C . ALA A 1 126 ? 0.073 2.853 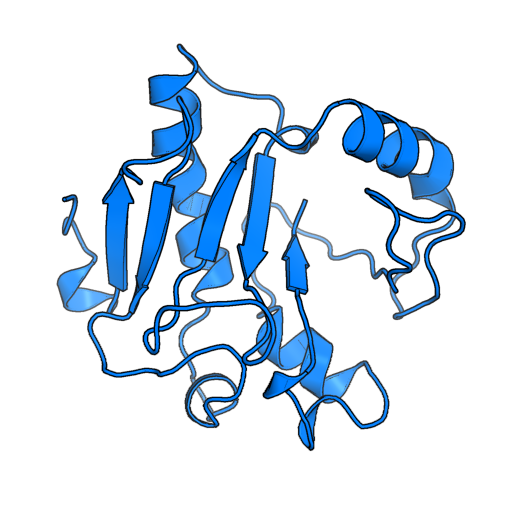-11.951 1.00 98.31 126 ALA A C 1
ATOM 958 O O . ALA A 1 126 ? 0.491 2.844 -13.109 1.00 98.31 126 ALA A O 1
ATOM 959 N N . ILE A 1 127 ? -0.813 1.983 -11.481 1.00 98.00 127 ILE A N 1
ATOM 960 C CA . ILE A 1 127 ? -1.541 0.983 -12.258 1.00 98.00 127 ILE A CA 1
ATOM 961 C C . ILE A 1 127 ? -2.969 0.921 -11.713 1.00 98.00 127 ILE A C 1
ATOM 963 O O . ILE A 1 127 ? -3.182 1.012 -10.503 1.00 98.00 127 ILE A O 1
ATOM 967 N N . ALA A 1 128 ? -3.947 0.775 -12.597 1.00 96.69 128 ALA A N 1
ATOM 968 C CA . ALA A 1 128 ? -5.335 0.552 -12.241 1.00 96.69 128 ALA A CA 1
ATOM 969 C C . ALA A 1 128 ? -5.564 -0.942 -12.003 1.00 96.69 128 ALA A C 1
ATOM 971 O O . ALA A 1 128 ? -5.211 -1.790 -12.823 1.00 96.69 128 ALA A O 1
ATOM 972 N N . VAL A 1 129 ? -6.196 -1.263 -10.879 1.00 94.19 129 VAL A N 1
ATOM 973 C CA . VAL A 1 129 ? -6.581 -2.626 -10.517 1.00 94.19 129 VAL A CA 1
ATOM 974 C C . VAL A 1 129 ? -8.092 -2.667 -10.359 1.00 94.19 129 VAL A C 1
ATOM 976 O O . VAL A 1 129 ? -8.665 -1.888 -9.602 1.00 94.19 129 VAL A O 1
ATOM 979 N N . ALA A 1 130 ? -8.743 -3.593 -11.059 1.00 89.50 130 ALA A N 1
ATOM 980 C CA . ALA A 1 130 ? -10.180 -3.797 -10.937 1.00 89.50 130 ALA A CA 1
ATOM 981 C C . ALA A 1 130 ? -10.541 -4.639 -9.699 1.00 89.50 130 ALA A C 1
ATOM 983 O O . ALA A 1 130 ? -9.809 -5.548 -9.303 1.00 89.50 130 ALA A O 1
ATOM 984 N N . GLY A 1 131 ? -11.730 -4.388 -9.152 1.00 85.94 131 GLY A N 1
ATOM 985 C CA . GLY A 1 131 ? -12.352 -5.214 -8.118 1.00 85.94 131 GLY A CA 1
ATOM 986 C C . GLY A 1 131 ? -12.493 -4.523 -6.764 1.00 85.94 131 GLY A C 1
ATOM 987 O O . GLY A 1 131 ? -11.708 -3.659 -6.381 1.00 85.94 131 GLY A O 1
ATOM 988 N N . GLU A 1 132 ? -13.516 -4.930 -6.017 1.00 82.25 132 GLU A N 1
ATOM 989 C CA . GLU A 1 132 ? -13.865 -4.285 -4.750 1.00 82.25 132 GLU A CA 1
ATOM 990 C C . GLU A 1 132 ? -12.996 -4.756 -3.578 1.00 82.25 132 GLU A C 1
ATOM 992 O O . GLU A 1 132 ? -12.670 -3.953 -2.706 1.00 82.25 132 GLU A O 1
ATOM 997 N N . GLU A 1 133 ? -12.570 -6.019 -3.570 1.00 83.44 133 GLU A N 1
ATOM 998 C CA . GLU A 1 133 ? -11.941 -6.670 -2.405 1.00 83.44 133 GLU A CA 1
ATOM 999 C C . GLU A 1 133 ? -10.423 -6.891 -2.537 1.00 83.44 133 GLU A C 1
ATOM 1001 O O . GLU A 1 133 ? -9.834 -7.638 -1.758 1.00 83.44 133 GLU A O 1
ATOM 1006 N N . LEU A 1 134 ? -9.779 -6.237 -3.514 1.00 88.25 134 LEU A N 1
ATOM 1007 C CA . LEU A 1 134 ? -8.336 -6.328 -3.780 1.00 88.25 134 LEU A CA 1
ATOM 1008 C C . LEU A 1 134 ? -7.842 -7.786 -3.892 1.00 88.25 134 LEU A C 1
ATOM 1010 O O . LEU A 1 134 ? -6.966 -8.237 -3.158 1.00 88.25 134 LEU A O 1
ATOM 1014 N N . GLY A 1 135 ? -8.429 -8.542 -4.827 1.00 89.56 135 GLY A N 1
ATOM 1015 C CA . GLY A 1 135 ? -8.073 -9.950 -5.052 1.00 89.56 135 GLY A CA 1
ATOM 1016 C C . GLY A 1 135 ? -6.634 -10.153 -5.542 1.00 89.56 135 GLY A C 1
ATOM 1017 O O . GLY A 1 135 ? -6.019 -11.176 -5.243 1.00 89.56 135 GLY A O 1
ATOM 1018 N N . VAL A 1 136 ? -6.070 -9.167 -6.247 1.00 92.94 136 VAL A N 1
ATOM 1019 C CA . VAL A 1 136 ? -4.650 -9.165 -6.627 1.00 92.94 136 VAL A CA 1
ATOM 1020 C C . VAL A 1 136 ? -3.771 -8.884 -5.410 1.00 92.94 136 VAL A C 1
ATOM 1022 O O . VAL A 1 136 ? -4.156 -8.119 -4.529 1.00 92.94 136 VAL A O 1
ATOM 1025 N N . ASN A 1 137 ? -2.572 -9.466 -5.365 1.00 96.44 137 ASN A N 1
ATOM 1026 C CA . ASN A 1 137 ? -1.587 -9.166 -4.326 1.00 96.44 137 ASN A CA 1
ATOM 1027 C C . ASN A 1 137 ? -0.669 -8.020 -4.795 1.00 96.44 137 ASN A C 1
ATOM 1029 O O . ASN A 1 137 ? 0.133 -8.245 -5.705 1.00 96.44 137 ASN A O 1
ATOM 1033 N N . PRO A 1 138 ? -0.730 -6.817 -4.188 1.00 97.75 138 PRO A N 1
ATOM 1034 C CA . PRO A 1 138 ? 0.072 -5.673 -4.617 1.00 97.75 138 PRO A CA 1
ATOM 1035 C C . PRO A 1 138 ? 1.588 -5.902 -4.539 1.00 97.75 138 PRO A C 1
ATOM 1037 O O . PRO A 1 138 ? 2.316 -5.365 -5.368 1.00 97.75 138 PRO A O 1
ATOM 1040 N N . PHE A 1 139 ? 2.080 -6.732 -3.608 1.00 98.31 139 PHE A N 1
ATOM 1041 C CA . PHE A 1 139 ? 3.509 -7.070 -3.552 1.00 98.31 139 PHE A CA 1
ATOM 1042 C C . PHE A 1 139 ? 3.954 -7.840 -4.797 1.00 98.31 139 PHE A C 1
ATOM 1044 O O . PHE A 1 139 ? 4.994 -7.535 -5.376 1.00 98.31 139 PHE A O 1
ATOM 1051 N N . VAL A 1 140 ? 3.145 -8.811 -5.227 1.00 97.88 140 VAL A N 1
ATOM 1052 C CA . VAL A 1 140 ? 3.400 -9.598 -6.441 1.00 97.88 140 VAL A CA 1
ATOM 1053 C C . VAL A 1 140 ? 3.240 -8.721 -7.683 1.00 97.88 140 VAL A C 1
ATOM 1055 O O . VAL A 1 140 ? 4.096 -8.751 -8.560 1.00 97.88 140 VAL A O 1
ATOM 1058 N N . LEU A 1 141 ? 2.205 -7.874 -7.722 1.00 97.31 141 LEU A N 1
ATOM 1059 C CA . LEU A 1 141 ? 1.955 -6.950 -8.832 1.00 97.31 141 LEU A CA 1
ATOM 1060 C C . LEU A 1 141 ? 3.116 -5.966 -9.052 1.00 97.31 141 LEU A C 1
ATOM 1062 O O . LEU A 1 141 ? 3.477 -5.687 -10.194 1.00 97.31 141 LEU A O 1
ATOM 1066 N N . LEU A 1 142 ? 3.704 -5.453 -7.968 1.00 98.19 142 LEU A N 1
ATOM 1067 C CA . LEU A 1 142 ? 4.909 -4.629 -8.018 1.00 98.19 142 LEU A CA 1
ATOM 1068 C C . LEU A 1 142 ? 6.111 -5.444 -8.514 1.00 98.19 142 LEU A C 1
ATOM 1070 O O . LEU A 1 142 ? 6.780 -5.031 -9.459 1.00 98.19 142 LEU A O 1
ATOM 1074 N N . ALA A 1 143 ? 6.370 -6.600 -7.894 1.00 98.25 143 ALA A N 1
ATOM 1075 C CA . ALA A 1 143 ? 7.527 -7.433 -8.211 1.00 98.25 143 ALA A CA 1
ATOM 1076 C C . ALA A 1 143 ? 7.555 -7.864 -9.687 1.00 98.25 143 ALA A C 1
ATOM 1078 O O . ALA A 1 143 ? 8.615 -7.845 -10.310 1.00 98.25 143 ALA A O 1
ATOM 1079 N N . ASP A 1 144 ? 6.402 -8.233 -10.245 1.00 96.94 144 ASP A N 1
ATOM 1080 C CA . ASP A 1 144 ? 6.292 -8.719 -11.624 1.00 96.94 144 ASP A CA 1
ATOM 1081 C C . ASP A 1 144 ? 6.124 -7.604 -12.653 1.00 96.94 144 ASP A C 1
ATOM 1083 O O . ASP A 1 144 ? 6.522 -7.764 -13.806 1.00 96.94 144 ASP A O 1
ATOM 1087 N N . GLY A 1 145 ? 5.531 -6.479 -12.252 1.00 96.38 145 GLY A N 1
ATOM 1088 C CA . GLY A 1 145 ? 5.154 -5.413 -13.173 1.00 96.38 145 GLY A CA 1
ATOM 1089 C C . GLY A 1 145 ? 6.188 -4.300 -13.336 1.00 96.38 145 GLY A C 1
ATOM 1090 O O . GLY A 1 145 ? 6.165 -3.613 -14.356 1.00 96.38 145 GLY A O 1
ATOM 1091 N N . MET A 1 146 ? 7.090 -4.105 -12.368 1.00 96.62 146 MET A N 1
ATOM 1092 C CA . MET A 1 146 ? 8.092 -3.036 -12.417 1.00 96.62 146 MET A CA 1
ATOM 1093 C C . MET A 1 146 ? 9.518 -3.571 -12.634 1.00 96.62 146 MET A C 1
ATOM 1095 O O . MET A 1 146 ? 9.983 -4.419 -11.865 1.00 96.62 146 MET A O 1
ATOM 1099 N N . PRO A 1 147 ? 10.268 -3.048 -13.628 1.00 95.31 147 PRO A N 1
ATOM 1100 C CA . PRO A 1 147 ? 11.652 -3.450 -13.868 1.00 95.31 147 PRO A CA 1
ATOM 1101 C C . PRO A 1 147 ? 12.529 -3.319 -12.618 1.00 95.31 147 PRO A C 1
ATOM 1103 O O . PRO A 1 147 ? 12.592 -2.264 -11.994 1.00 95.31 147 PRO A O 1
ATOM 1106 N N . GLY A 1 148 ? 13.216 -4.404 -12.254 1.00 95.69 148 GLY A N 1
ATOM 1107 C CA . GLY A 1 148 ? 14.120 -4.448 -11.100 1.00 95.69 148 GLY A CA 1
ATOM 1108 C C . GLY A 1 148 ? 13.438 -4.570 -9.731 1.00 95.69 148 GLY A C 1
ATOM 1109 O O . GLY A 1 148 ? 14.111 -4.952 -8.777 1.00 95.69 148 GLY A O 1
ATOM 1110 N N . ALA 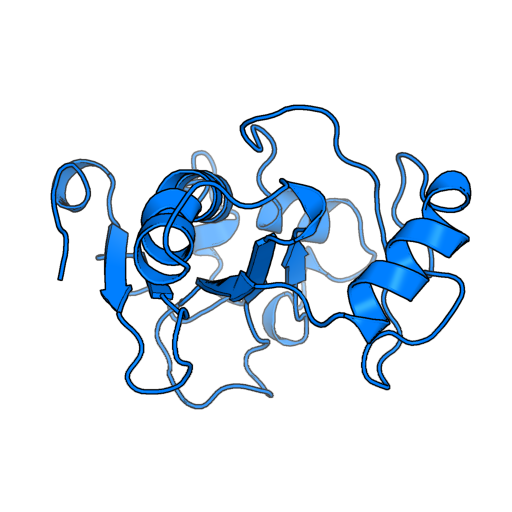A 1 149 ? 12.122 -4.350 -9.620 1.00 97.19 149 ALA A N 1
ATOM 1111 C CA . ALA A 1 149 ? 11.428 -4.339 -8.330 1.00 97.19 149 ALA A CA 1
ATOM 1112 C C . ALA A 1 149 ? 11.529 -5.680 -7.590 1.00 97.19 149 ALA A C 1
ATOM 1114 O O . ALA A 1 149 ? 11.840 -5.703 -6.405 1.00 97.19 149 ALA A O 1
ATOM 1115 N N . ARG A 1 150 ? 11.375 -6.813 -8.290 1.00 97.12 150 ARG A N 1
ATOM 1116 C CA . ARG A 1 150 ? 11.548 -8.154 -7.698 1.00 97.12 150 ARG A CA 1
ATOM 1117 C C . ARG A 1 150 ? 12.926 -8.376 -7.065 1.00 97.12 150 ARG A C 1
ATOM 1119 O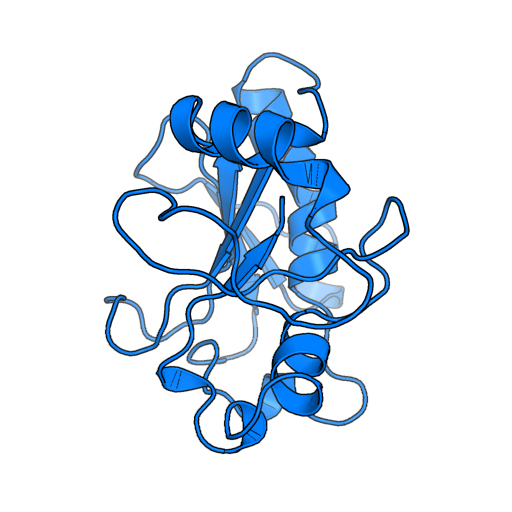 O . ARG A 1 150 ? 13.021 -9.119 -6.092 1.00 97.12 150 ARG A O 1
ATOM 1126 N N . ALA A 1 151 ? 13.980 -7.783 -7.626 1.00 97.00 151 ALA A N 1
ATOM 1127 C CA . ALA A 1 151 ? 15.343 -7.924 -7.115 1.00 97.00 151 ALA A CA 1
ATOM 1128 C C . ALA A 1 151 ? 15.621 -6.995 -5.923 1.00 97.00 151 ALA A C 1
ATOM 1130 O O . ALA A 1 151 ? 16.451 -7.331 -5.082 1.00 97.00 151 ALA A O 1
ATOM 1131 N N . ASP A 1 152 ? 14.917 -5.864 -5.839 1.00 96.38 152 ASP A N 1
ATOM 1132 C CA . ASP A 1 152 ? 15.097 -4.868 -4.786 1.00 96.38 152 ASP A CA 1
ATOM 1133 C C . ASP A 1 152 ? 13.749 -4.343 -4.270 1.00 96.38 152 ASP A C 1
ATOM 1135 O O . ASP A 1 152 ? 13.395 -3.171 -4.390 1.00 96.38 152 ASP A O 1
ATOM 1139 N N . MET A 1 153 ? 12.949 -5.233 -3.681 1.00 98.12 153 MET A N 1
ATOM 1140 C CA . MET A 1 153 ? 11.659 -4.847 -3.098 1.00 98.12 153 MET A CA 1
ATOM 1141 C C . MET A 1 153 ? 11.833 -3.837 -1.954 1.00 98.12 153 MET A C 1
ATOM 1143 O O . MET A 1 153 ? 10.955 -3.011 -1.718 1.00 98.12 153 MET A O 1
ATOM 1147 N N . GLY A 1 154 ? 12.974 -3.874 -1.259 1.00 97.69 154 GLY A N 1
ATOM 1148 C CA . GLY A 1 154 ? 13.233 -3.093 -0.052 1.00 97.69 154 GLY A CA 1
ATOM 1149 C C . GLY A 1 154 ? 13.321 -1.588 -0.252 1.00 97.69 154 GLY A C 1
ATOM 1150 O O . GLY A 1 154 ? 13.038 -0.856 0.695 1.00 97.69 154 GLY A O 1
ATOM 1151 N N . ILE A 1 155 ? 13.658 -1.112 -1.452 1.00 97.12 155 ILE A N 1
ATOM 1152 C CA . ILE A 1 155 ? 13.677 0.327 -1.761 1.00 97.12 155 ILE A CA 1
ATOM 1153 C C . ILE A 1 155 ? 12.300 0.884 -2.138 1.00 97.12 155 ILE A C 1
ATOM 1155 O O . ILE A 1 155 ? 12.136 2.098 -2.251 1.00 97.12 155 ILE A O 1
ATOM 1159 N N . ASN A 1 156 ? 11.301 0.021 -2.328 1.00 97.81 156 ASN A N 1
ATOM 1160 C CA . ASN A 1 156 ? 9.988 0.439 -2.792 1.00 97.81 156 ASN A CA 1
ATOM 1161 C C . ASN A 1 156 ? 9.074 0.808 -1.621 1.00 97.81 156 ASN A C 1
ATOM 1163 O O . ASN A 1 156 ? 9.041 0.143 -0.588 1.00 97.81 156 ASN A O 1
ATOM 1167 N N . THR A 1 157 ? 8.296 1.870 -1.812 1.00 97.69 157 THR A N 1
ATOM 1168 C CA . THR A 1 157 ? 7.116 2.189 -1.000 1.00 97.69 157 THR A CA 1
ATOM 1169 C C . THR A 1 157 ? 5.900 1.920 -1.870 1.00 97.69 157 THR A C 1
ATOM 1171 O O . THR A 1 157 ? 5.879 2.329 -3.030 1.00 97.69 157 THR A O 1
ATOM 1174 N N . LEU A 1 158 ? 4.904 1.221 -1.331 1.00 98.00 158 LEU A N 1
ATOM 1175 C CA . LEU A 1 158 ? 3.718 0.821 -2.085 1.00 98.00 158 LEU A CA 1
ATOM 1176 C C . LEU A 1 158 ? 2.459 1.338 -1.396 1.00 98.00 158 LEU A C 1
ATOM 1178 O O . LEU A 1 158 ? 2.319 1.217 -0.178 1.00 98.00 158 LEU A O 1
ATOM 1182 N N . VAL A 1 159 ? 1.556 1.913 -2.188 1.00 98.06 159 VAL A N 1
ATOM 1183 C CA . VAL A 1 159 ? 0.310 2.523 -1.720 1.00 98.06 159 VAL A CA 1
ATOM 1184 C C . VAL A 1 159 ? -0.858 1.979 -2.542 1.00 98.06 159 VAL A C 1
ATOM 1186 O O . VAL A 1 159 ? -0.729 1.803 -3.752 1.00 98.06 159 VAL A O 1
ATOM 1189 N N . VAL A 1 160 ? -1.986 1.714 -1.884 1.00 97.69 160 VAL A N 1
ATOM 1190 C CA . VAL A 1 160 ? -3.275 1.364 -2.497 1.00 97.69 160 VAL A CA 1
ATOM 1191 C C . VAL A 1 160 ? -4.313 2.384 -2.033 1.00 97.69 160 VAL A C 1
ATOM 1193 O O . VAL A 1 160 ? -4.358 2.705 -0.845 1.00 97.69 160 VAL A O 1
ATOM 1196 N N . VAL A 1 161 ? -5.118 2.885 -2.968 1.00 94.88 161 VAL A N 1
ATOM 1197 C CA . VAL A 1 161 ? -6.173 3.898 -2.784 1.00 94.88 161 VAL A CA 1
ATOM 1198 C C . VAL A 1 161 ? -7.450 3.476 -3.501 1.00 94.88 161 VAL A C 1
ATOM 1200 O O . VAL A 1 161 ? -7.345 2.612 -4.405 1.00 94.88 161 VAL A O 1
#

Nearest PDB structures (foldseek):
  2pof-assembly2_B  TM=9.309E-01  e=2.903E-16  Escherichia coli O157:H7
  5eom-assembly2_B  TM=2.592E-01  e=5.482E-01  Homo sapiens
  5vdr-assembly1_A  TM=2.313E-01  e=3.213E+00  Homo sapiens
  4lew-assembly2_A  TM=1.976E-01  e=2.199E+00  Homo sapiens